Protein AF-A0A1B6DXC8-F1 (afdb_monomer)

Secondary structure (DSSP, 8-state):
---SS--SS-TTGGG-TT--EEE--SS-----GGGGGGTTT--EEE--SS-----GGGTT-TT--EEE--SS----GGGGGGTTT-TT--EEEE--TTTT-HHHHHHHHTTS-TTS--EEEE-SS-EEEE----

Mean predicted aligned error: 7.04 Å

pLDDT: mean 79.79, std 15.67, range [39.56, 96.0]

InterPro domains:
  IPR001611 Leucine-rich repeat [PS51450] (41-62)
  IPR032675 Leucine-rich repeat domain superfamily [G3DSA:3.80.10.10] (2-123)

Organism: NCBI:txid38151

Solvent-accessible surface area (backbone atoms only — not comparable to full-atom values): 7154 Å² total; per-residue (Å²): 120,58,56,74,49,81,43,58,65,63,76,88,48,74,81,51,78,77,48,32,71,47,42,38,29,39,29,48,26,46,64,46,72,59,49,69,76,41,53,68,41,30,30,37,41,34,42,21,38,28,52,29,53,62,38,66,61,54,43,64,42,48,37,26,30,35,42,34,34,44,49,34,54,37,67,59,50,70,41,53,68,40,45,58,78,32,83,45,55,29,34,40,29,46,22,48,94,44,68,82,41,69,62,52,54,53,54,45,48,71,63,59,72,74,91,39,57,65,48,66,54,75,67,72,77,34,49,36,38,34,46,57,83,127

Radius of gyration: 14.23 Å; Cα contacts (8 Å, |Δi|>4): 294; chains: 1; bounding box: 35×22×43 Å

Nearest PDB structures (foldseek):
  8glv-assembly1_Gg  TM=8.501E-01  e=5.855E-04  Chlamydomonas reinhardtii
  8bx8-assembly1_Q  TM=8.824E-01  e=8.589E-04  Tetrahymena thermophila
  7k58-assembly1_Q  TM=8.497E-01  e=1.040E-03  Tetrahymena thermophila
  7k5b-assembly1_Q  TM=8.824E-01  e=8.589E-04  Tetrahymena thermophila
  8j07-assembly1_q3  TM=9.103E-01  e=3.978E-03  Homo sapiens

Sequence (134 aa):
MVNENYLTQLKNLRTLRHLAYISAIANKLTGVEDLKGHIGHLIHLNLSKNNITSLETFSNLISLESLVLHPNSINNPDEVQHIKNLPKLHSLVLSGKLITTNEYFNSVRKWFRAPVALHLEKAGPLIRIYQRQC

Foldseek 3Di:
DAEQEADQADPPCLVVQQAQEDAHAQYAHQAHQVCLSNQPRHAEDAHANYAHQACQRVLRNLNHQAYHHHPYNPADLCSCVSNLPNPRHFKYKYAHPPLPDVVSVVSNVVSHDDPFPQPFDCPDRIGIGGGDDD

Structure (mmCIF, N/CA/C/O backbone):
data_AF-A0A1B6DXC8-F1
#
_entry.id   AF-A0A1B6DXC8-F1
#
loop_
_atom_site.group_PDB
_atom_site.id
_atom_site.type_symbol
_atom_site.label_atom_id
_atom_site.label_alt_id
_atom_site.label_comp_id
_atom_site.label_asym_id
_atom_site.label_entity_id
_atom_site.label_seq_id
_atom_site.pdbx_PDB_ins_code
_atom_site.Cartn_x
_atom_site.Cartn_y
_atom_site.Cartn_z
_atom_site.occupancy
_atom_site.B_iso_or_equiv
_atom_site.auth_seq_id
_atom_site.auth_comp_id
_atom_site.auth_asym_id
_atom_site.auth_atom_id
_atom_site.pdbx_PDB_model_num
ATOM 1 N N . MET A 1 1 ? 1.128 -12.019 -12.358 1.00 82.50 1 MET A N 1
ATOM 2 C CA . MET A 1 1 ? 2.005 -11.861 -11.174 1.00 82.50 1 MET A CA 1
ATOM 3 C C . MET A 1 1 ? 3.404 -11.550 -11.685 1.00 82.50 1 MET A C 1
ATOM 5 O O . MET A 1 1 ? 3.768 -12.123 -12.702 1.00 82.50 1 MET A O 1
ATOM 9 N N . VAL A 1 2 ? 4.136 -10.632 -11.052 1.00 87.00 2 VAL A N 1
ATOM 10 C CA . VAL A 1 2 ? 5.468 -10.156 -11.489 1.00 87.00 2 VAL A CA 1
ATOM 11 C C . VAL A 1 2 ? 6.412 -10.037 -10.287 1.00 87.00 2 VAL A C 1
ATOM 13 O O . VAL A 1 2 ? 6.835 -8.950 -9.904 1.00 87.00 2 VAL A O 1
ATOM 16 N N . ASN A 1 3 ? 6.678 -11.162 -9.628 1.00 91.62 3 ASN A N 1
ATOM 17 C CA . ASN A 1 3 ? 7.419 -11.200 -8.365 1.00 91.62 3 ASN A CA 1
ATOM 18 C C . ASN A 1 3 ? 8.927 -11.371 -8.591 1.00 91.62 3 ASN A C 1
ATOM 20 O O . ASN A 1 3 ? 9.316 -11.910 -9.620 1.00 91.62 3 ASN A O 1
ATOM 24 N N . GLU A 1 4 ? 9.749 -10.950 -7.629 1.00 91.38 4 GLU A N 1
ATOM 25 C CA . GLU A 1 4 ? 11.204 -11.190 -7.592 1.00 91.38 4 GLU A CA 1
ATOM 26 C C . GLU A 1 4 ? 11.934 -10.641 -8.821 1.00 91.38 4 GLU A C 1
ATOM 28 O O . GLU A 1 4 ? 12.676 -11.326 -9.519 1.00 91.38 4 GLU A O 1
ATOM 33 N N . ASN A 1 5 ? 11.688 -9.366 -9.096 1.00 91.88 5 ASN A N 1
ATOM 34 C CA . ASN A 1 5 ? 12.290 -8.642 -10.203 1.00 91.88 5 ASN A CA 1
ATOM 35 C C . ASN A 1 5 ? 12.888 -7.317 -9.701 1.00 91.88 5 ASN A C 1
ATOM 37 O O . ASN A 1 5 ? 12.918 -7.013 -8.510 1.00 91.88 5 ASN A O 1
ATOM 41 N N . TYR A 1 6 ? 13.390 -6.498 -10.622 1.00 93.69 6 TYR A N 1
ATOM 42 C CA . TYR A 1 6 ? 13.904 -5.160 -10.320 1.00 93.69 6 TYR A CA 1
ATOM 43 C C . TYR A 1 6 ? 12.972 -4.059 -10.827 1.00 93.69 6 TYR A C 1
ATOM 45 O O . TYR A 1 6 ? 13.436 -2.978 -11.194 1.00 93.69 6 TYR A O 1
ATOM 53 N N . LEU A 1 7 ? 11.662 -4.331 -10.875 1.00 93.06 7 LEU A N 1
ATOM 54 C CA . LEU A 1 7 ? 10.691 -3.371 -11.385 1.00 93.06 7 LEU A CA 1
ATOM 55 C C . LEU A 1 7 ? 10.638 -2.148 -10.474 1.00 93.06 7 LEU A C 1
ATOM 57 O O . LEU A 1 7 ? 10.413 -2.264 -9.272 1.00 93.06 7 LEU A O 1
ATOM 61 N N . THR A 1 8 ? 10.812 -0.973 -11.066 1.00 93.44 8 THR A N 1
ATOM 62 C CA . THR A 1 8 ? 10.596 0.322 -10.409 1.00 93.44 8 THR A CA 1
ATOM 63 C C . THR A 1 8 ? 9.219 0.902 -10.721 1.00 93.44 8 THR A C 1
ATOM 65 O O . THR A 1 8 ? 8.767 1.803 -10.025 1.00 93.44 8 THR A O 1
ATOM 68 N N . GLN A 1 9 ? 8.537 0.362 -11.739 1.00 91.75 9 GLN A N 1
ATOM 69 C CA . GLN A 1 9 ? 7.231 0.803 -12.231 1.00 91.75 9 GLN A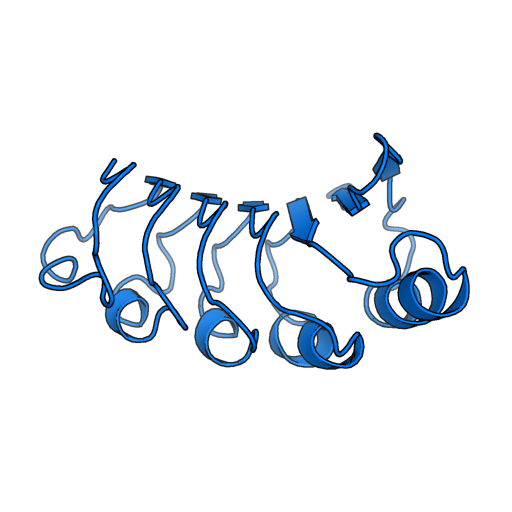 CA 1
ATOM 70 C C . GLN A 1 9 ? 6.424 -0.382 -12.780 1.00 91.75 9 GLN A C 1
ATOM 72 O O . GLN A 1 9 ? 6.996 -1.359 -13.272 1.00 91.75 9 GLN A O 1
ATOM 77 N N . LEU A 1 10 ? 5.094 -0.277 -12.747 1.00 89.69 10 LEU A N 1
ATOM 78 C CA . LEU A 1 10 ? 4.156 -1.276 -13.267 1.00 89.69 10 LEU A CA 1
ATOM 79 C C . LEU A 1 10 ? 3.623 -0.836 -14.640 1.00 89.69 10 LEU A C 1
ATOM 81 O O . LEU A 1 10 ? 2.434 -0.573 -14.830 1.00 89.69 10 LEU A O 1
ATOM 85 N N . LYS A 1 11 ? 4.531 -0.724 -15.614 1.00 86.50 11 LYS A N 1
ATOM 86 C CA . LYS A 1 11 ? 4.218 -0.224 -16.961 1.00 86.50 11 LYS A CA 1
ATOM 87 C C . LYS A 1 11 ? 3.289 -1.164 -17.733 1.00 86.50 11 LYS A C 1
ATOM 89 O O . LYS A 1 11 ? 3.212 -2.359 -17.468 1.00 86.50 11 LYS A O 1
ATOM 94 N N . ASN A 1 12 ? 2.632 -0.611 -18.754 1.00 83.00 12 ASN A N 1
ATOM 95 C CA . ASN A 1 12 ? 1.825 -1.341 -19.742 1.00 83.00 12 ASN A CA 1
ATOM 96 C C . ASN A 1 12 ? 0.612 -2.100 -19.186 1.00 83.00 12 ASN A C 1
ATOM 98 O O . ASN A 1 12 ? 0.023 -2.908 -19.895 1.00 83.00 12 ASN A O 1
ATOM 102 N N . LEU A 1 13 ? 0.173 -1.803 -17.960 1.00 84.06 13 LEU A N 1
ATOM 103 C CA . LEU A 1 13 ? -1.020 -2.442 -17.409 1.00 84.06 13 LEU A CA 1
ATOM 104 C C . LEU A 1 13 ? -2.322 -1.882 -17.991 1.00 84.06 13 LEU A C 1
ATOM 106 O O . LEU A 1 13 ? -3.326 -2.569 -17.938 1.00 84.06 13 LEU A O 1
ATOM 110 N N . ARG A 1 14 ? -2.322 -0.680 -18.591 1.00 77.44 14 ARG A N 1
ATOM 111 C CA . ARG A 1 14 ? -3.537 0.032 -19.062 1.00 77.44 14 ARG A CA 1
ATOM 112 C C . ARG A 1 14 ? -4.449 -0.774 -19.998 1.00 77.44 14 ARG A C 1
ATOM 114 O O . ARG A 1 14 ? -5.626 -0.447 -20.124 1.00 77.44 14 ARG A O 1
ATOM 121 N N . THR A 1 15 ? -3.921 -1.778 -20.692 1.00 82.31 15 THR A N 1
ATOM 122 C CA . THR A 1 15 ? -4.697 -2.649 -21.589 1.00 82.31 15 THR A CA 1
ATOM 123 C C . THR A 1 15 ? -5.486 -3.724 -20.836 1.00 82.31 15 THR A C 1
ATOM 125 O O . THR A 1 15 ? -6.460 -4.254 -21.368 1.00 82.31 15 THR A O 1
ATOM 128 N N . LEU A 1 16 ? -5.125 -4.013 -19.584 1.00 86.12 16 LEU A N 1
ATOM 129 C CA . LEU A 1 16 ? -5.726 -5.039 -18.737 1.00 86.12 16 LEU A CA 1
ATOM 130 C C . LEU A 1 16 ? -6.958 -4.486 -18.003 1.00 86.12 16 LEU A C 1
ATOM 132 O O . LEU A 1 16 ? -6.987 -4.359 -16.782 1.00 86.12 16 LEU A O 1
ATOM 136 N N . ARG A 1 17 ? -8.016 -4.177 -18.758 1.00 81.00 17 ARG A N 1
ATOM 137 C CA . ARG A 1 17 ? -9.237 -3.511 -18.253 1.00 81.00 17 ARG A CA 1
ATOM 138 C C . ARG A 1 17 ? -9.962 -4.248 -17.118 1.00 81.00 17 ARG A C 1
ATOM 140 O O . ARG A 1 17 ? -10.715 -3.627 -16.383 1.00 81.00 17 ARG A O 1
ATOM 147 N N . HIS A 1 18 ? -9.723 -5.547 -16.962 1.00 84.94 18 HIS A N 1
ATOM 148 C CA . HIS A 1 18 ? -10.344 -6.392 -15.936 1.00 84.94 18 HIS A CA 1
ATOM 149 C C . HIS A 1 18 ? -9.360 -6.825 -14.842 1.00 84.94 18 HIS A C 1
ATOM 151 O O . HIS A 1 18 ? -9.569 -7.836 -14.172 1.00 84.94 18 HIS A O 1
ATOM 157 N N . LEU A 1 19 ? -8.252 -6.099 -14.680 1.00 88.75 19 LEU A N 1
ATOM 158 C CA . LEU A 1 19 ? -7.227 -6.439 -13.705 1.00 88.75 19 LEU A CA 1
ATOM 159 C C . LEU A 1 19 ? -7.741 -6.222 -12.275 1.00 88.75 19 LEU A C 1
ATOM 161 O O . LEU A 1 19 ? -7.718 -5.112 -11.751 1.00 88.75 19 LEU A O 1
ATOM 165 N N . ALA A 1 20 ? -8.187 -7.313 -11.653 1.00 93.12 20 ALA A N 1
ATOM 166 C CA . ALA A 1 20 ? -8.686 -7.324 -10.280 1.00 93.12 20 ALA A CA 1
ATOM 167 C C . ALA A 1 20 ? -7.617 -7.694 -9.240 1.00 93.12 20 ALA A C 1
ATOM 169 O O . ALA A 1 20 ? -7.741 -7.327 -8.072 1.00 93.12 20 ALA A O 1
ATOM 170 N N . TYR A 1 21 ? -6.550 -8.378 -9.660 1.00 93.94 21 TYR A N 1
ATOM 171 C CA . TYR A 1 21 ? -5.518 -8.913 -8.774 1.00 93.94 21 TYR A CA 1
ATOM 172 C C . TYR A 1 21 ? -4.127 -8.569 -9.298 1.00 93.94 21 TYR A C 1
ATOM 174 O O . TYR A 1 21 ? -3.773 -8.928 -10.423 1.00 93.94 21 TYR A O 1
ATOM 182 N N . ILE A 1 22 ? -3.309 -7.931 -8.462 1.00 94.31 22 ILE A N 1
ATOM 183 C CA . ILE A 1 22 ? -1.894 -7.686 -8.752 1.00 94.31 22 ILE A CA 1
ATOM 184 C C . ILE A 1 22 ? -1.040 -8.221 -7.609 1.00 94.31 22 ILE A C 1
ATOM 186 O O . ILE A 1 22 ? -1.241 -7.896 -6.442 1.00 94.31 22 ILE A O 1
ATOM 190 N N . SER A 1 23 ? -0.036 -9.010 -7.978 1.00 94.56 23 SER A N 1
ATOM 191 C CA . SER A 1 23 ? 1.057 -9.421 -7.102 1.00 94.56 23 SER A CA 1
ATOM 192 C C . SER A 1 23 ? 2.364 -9.026 -7.782 1.00 94.56 23 SER A C 1
ATOM 194 O O . SER A 1 23 ? 2.627 -9.480 -8.903 1.00 94.56 23 SER A O 1
ATOM 196 N N . ALA A 1 24 ? 3.110 -8.131 -7.134 1.00 94.44 24 ALA A N 1
ATOM 197 C CA . ALA A 1 24 ? 4.414 -7.621 -7.559 1.00 94.44 24 ALA A CA 1
ATOM 198 C C . ALA A 1 24 ? 5.378 -7.599 -6.361 1.00 94.44 24 ALA A C 1
ATOM 200 O O . ALA A 1 24 ? 5.951 -6.575 -5.984 1.00 94.44 24 ALA A O 1
ATOM 201 N N . ILE A 1 25 ? 5.504 -8.758 -5.724 1.00 93.88 25 ILE A N 1
ATOM 202 C CA . ILE A 1 25 ? 6.294 -8.980 -4.514 1.00 93.88 25 ILE A CA 1
ATOM 203 C C . ILE A 1 25 ? 7.786 -8.905 -4.847 1.00 93.88 25 ILE A C 1
ATOM 205 O O . ILE A 1 25 ? 8.182 -9.374 -5.906 1.00 93.88 25 ILE A O 1
ATOM 209 N N . ALA A 1 26 ? 8.625 -8.400 -3.941 1.00 94.88 26 ALA A N 1
ATOM 210 C CA . ALA A 1 26 ? 10.086 -8.398 -4.098 1.00 94.88 26 ALA A CA 1
ATOM 211 C C . ALA A 1 26 ? 10.530 -7.659 -5.372 1.00 94.88 26 ALA A C 1
ATOM 213 O O . ALA A 1 26 ? 11.144 -8.239 -6.264 1.00 94.88 26 ALA A O 1
ATOM 214 N N . ASN A 1 27 ? 10.175 -6.377 -5.449 1.00 95.75 27 ASN A N 1
ATOM 215 C CA . ASN A 1 27 ? 10.567 -5.454 -6.513 1.00 95.75 27 ASN A CA 1
ATOM 216 C C . ASN A 1 27 ? 11.177 -4.175 -5.907 1.00 95.75 27 ASN A C 1
ATOM 218 O O . ASN A 1 27 ? 11.533 -4.138 -4.730 1.00 95.75 27 ASN A O 1
ATOM 222 N N . LYS A 1 28 ? 11.340 -3.125 -6.717 1.00 96.00 28 LYS A N 1
ATOM 223 C CA . LYS A 1 28 ? 11.876 -1.813 -6.322 1.00 96.00 28 LYS A CA 1
ATOM 224 C C . LYS A 1 28 ? 10.833 -0.701 -6.499 1.00 96.00 28 LYS A C 1
ATOM 226 O O . LYS A 1 28 ? 11.191 0.441 -6.780 1.00 96.00 28 LYS A O 1
ATOM 231 N N . LEU 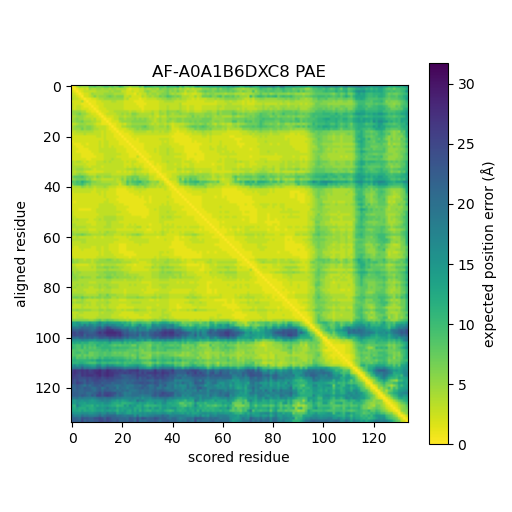A 1 29 ? 9.546 -1.034 -6.384 1.00 95.50 29 LEU A N 1
ATOM 232 C CA . LEU A 1 29 ? 8.454 -0.075 -6.555 1.00 95.50 29 LEU A CA 1
ATOM 233 C C . LEU A 1 29 ? 8.464 0.938 -5.409 1.00 95.50 29 LEU A C 1
ATOM 235 O O . LEU A 1 29 ? 8.611 0.558 -4.248 1.00 95.50 29 LEU A O 1
ATOM 239 N N . THR A 1 30 ? 8.263 2.212 -5.728 1.00 94.06 30 THR A N 1
ATOM 240 C CA . THR A 1 30 ? 8.122 3.298 -4.741 1.00 94.06 30 THR A CA 1
ATOM 241 C C . THR A 1 30 ? 6.685 3.805 -4.623 1.00 94.06 30 THR A C 1
ATOM 243 O O . THR A 1 30 ? 6.357 4.495 -3.662 1.00 94.06 30 THR A O 1
ATOM 246 N N . GLY A 1 31 ? 5.822 3.432 -5.569 1.00 91.94 31 GLY A N 1
ATOM 247 C CA . GLY A 1 31 ? 4.435 3.872 -5.682 1.00 91.94 31 GLY A CA 1
ATOM 248 C C . GLY A 1 31 ? 3.668 3.058 -6.725 1.00 91.94 31 GLY A C 1
ATOM 249 O O . GLY A 1 31 ? 4.171 2.060 -7.251 1.00 91.94 31 GLY A O 1
ATOM 250 N N . VAL A 1 32 ? 2.423 3.464 -6.985 1.00 92.31 32 VAL A N 1
ATOM 251 C CA . VAL A 1 32 ? 1.506 2.806 -7.934 1.00 92.31 32 VAL A CA 1
ATOM 252 C C . VAL A 1 32 ? 0.872 3.776 -8.930 1.00 92.31 32 VAL A C 1
ATOM 254 O O . VAL A 1 32 ? -0.281 3.625 -9.331 1.00 92.31 32 VAL A O 1
ATOM 257 N N . GLU A 1 33 ? 1.617 4.785 -9.367 1.00 90.12 33 GLU A N 1
ATOM 258 C CA . GLU A 1 33 ? 1.156 5.809 -10.309 1.00 90.12 33 GLU A CA 1
ATOM 259 C C . GLU A 1 33 ? 0.621 5.206 -11.617 1.00 90.12 33 GLU A C 1
ATOM 261 O O . GLU A 1 33 ? -0.351 5.710 -12.187 1.00 90.12 33 GLU A O 1
ATOM 266 N N . ASP A 1 34 ? 1.201 4.088 -12.058 1.00 88.38 34 ASP A N 1
ATOM 267 C CA . ASP A 1 34 ? 0.776 3.359 -13.255 1.00 88.38 34 ASP A CA 1
ATOM 268 C C . ASP A 1 34 ? -0.606 2.691 -13.107 1.00 88.38 34 ASP A C 1
ATOM 270 O O . ASP A 1 34 ? -1.263 2.380 -14.106 1.00 88.38 34 ASP A O 1
ATOM 274 N N . LEU A 1 35 ? -1.094 2.499 -11.873 1.00 88.50 35 LEU A N 1
ATOM 275 C CA . LEU A 1 35 ? -2.390 1.873 -11.587 1.00 88.50 35 LEU A CA 1
ATOM 276 C C . LEU A 1 35 ? -3.570 2.849 -11.645 1.00 88.50 35 LEU A C 1
ATOM 278 O O . LEU A 1 35 ? -4.716 2.405 -11.578 1.00 88.50 35 LEU A O 1
ATOM 282 N N . LYS A 1 36 ? -3.335 4.149 -11.878 1.00 82.50 36 LYS A N 1
ATOM 283 C CA . LYS A 1 36 ? -4.401 5.161 -12.044 1.00 82.50 36 LYS A CA 1
ATOM 284 C C . LYS A 1 36 ? -5.419 4.817 -13.142 1.00 82.50 36 LYS A C 1
ATOM 286 O O . LYS A 1 36 ? -6.537 5.304 -13.104 1.00 82.50 36 LYS A O 1
ATOM 291 N N . GLY A 1 37 ? -5.061 3.987 -14.123 1.00 80.00 37 GLY A N 1
ATOM 292 C CA . GLY A 1 37 ? -5.987 3.530 -15.169 1.00 80.00 37 GLY A CA 1
ATOM 293 C C . GLY A 1 37 ? -6.944 2.402 -14.755 1.00 80.00 37 GLY A C 1
ATOM 294 O O . GLY A 1 37 ? -7.826 2.065 -15.534 1.00 80.00 37 GLY A O 1
ATOM 295 N N . HIS A 1 38 ? -6.777 1.819 -13.563 1.00 82.56 38 HIS A N 1
ATOM 296 C CA . HIS A 1 38 ? -7.535 0.650 -13.080 1.00 82.56 38 HIS A CA 1
ATOM 297 C C . HIS A 1 38 ? -8.455 0.988 -11.901 1.00 82.56 38 HIS A C 1
ATOM 299 O O . HIS A 1 38 ? -8.876 0.108 -11.141 1.00 82.56 38 HIS A O 1
ATOM 305 N N . ILE A 1 39 ? -8.754 2.279 -11.742 1.00 79.00 39 ILE A N 1
ATOM 306 C CA . ILE A 1 39 ? -9.736 2.788 -10.787 1.00 79.00 39 ILE A CA 1
ATOM 307 C C . ILE A 1 39 ? -11.056 2.047 -11.037 1.00 79.00 39 ILE A C 1
ATOM 309 O O . ILE A 1 39 ? -11.570 2.053 -12.150 1.00 79.00 39 ILE A O 1
ATOM 313 N N . GLY A 1 40 ? -11.585 1.380 -10.010 1.00 83.56 40 GLY A N 1
ATOM 314 C CA . GLY A 1 40 ? -12.868 0.671 -10.093 1.00 83.56 40 GLY A CA 1
ATOM 315 C C . GLY A 1 40 ? -12.798 -0.836 -10.378 1.00 83.56 40 GLY A C 1
ATOM 316 O O . GLY A 1 40 ? -13.820 -1.504 -10.254 1.00 83.56 40 GLY A O 1
ATOM 317 N N . HIS A 1 41 ? -11.628 -1.389 -10.716 1.00 90.19 41 HIS A N 1
ATOM 318 C CA . HIS A 1 41 ? -11.493 -2.828 -11.005 1.00 90.19 41 HIS A CA 1
ATOM 319 C C . HIS A 1 41 ? -10.527 -3.560 -10.085 1.00 90.19 41 HIS A C 1
ATOM 321 O O . HIS A 1 41 ? -10.730 -4.742 -9.831 1.00 90.19 41 HIS A O 1
ATOM 327 N N . LEU A 1 42 ? -9.494 -2.883 -9.583 1.00 93.38 42 LEU A N 1
ATOM 328 C CA . LEU A 1 42 ? -8.487 -3.524 -8.749 1.00 93.38 42 LEU A CA 1
ATOM 329 C C . LEU A 1 42 ? -9.036 -3.804 -7.344 1.00 93.38 42 LEU A C 1
ATOM 331 O O . LEU A 1 42 ? -9.362 -2.867 -6.620 1.00 93.38 42 LEU A O 1
ATOM 335 N N . ILE A 1 43 ? -9.105 -5.084 -6.973 1.00 94.31 43 ILE A N 1
ATOM 336 C CA . ILE A 1 43 ? -9.671 -5.577 -5.708 1.00 94.31 43 ILE A CA 1
ATOM 337 C C . ILE A 1 43 ? -8.550 -5.952 -4.732 1.00 94.31 43 ILE A C 1
ATOM 339 O O . ILE A 1 43 ? -8.585 -5.573 -3.562 1.00 94.31 43 ILE A O 1
ATOM 343 N N . HIS A 1 44 ? -7.516 -6.650 -5.210 1.00 93.81 44 HIS A N 1
ATOM 344 C CA . HIS A 1 44 ? -6.406 -7.112 -4.377 1.00 93.81 44 HIS A CA 1
ATOM 345 C C . HIS A 1 44 ? -5.058 -6.658 -4.929 1.00 93.81 44 HIS A C 1
ATOM 347 O O . HIS A 1 44 ? -4.730 -6.886 -6.098 1.00 93.81 44 HIS A O 1
ATOM 353 N N . LEU A 1 45 ? -4.246 -6.067 -4.055 1.00 94.75 45 LEU A N 1
ATOM 354 C CA . LEU A 1 45 ? -2.930 -5.547 -4.395 1.00 94.75 45 LEU A CA 1
ATOM 355 C C . LEU A 1 45 ? -1.892 -5.996 -3.369 1.00 94.75 45 LEU A C 1
ATOM 357 O O . LEU A 1 45 ? -1.935 -5.610 -2.203 1.00 94.75 45 LEU A O 1
ATOM 361 N N . ASN A 1 46 ? -0.931 -6.796 -3.823 1.00 93.88 46 ASN A N 1
ATOM 362 C CA . ASN A 1 46 ? 0.195 -7.238 -3.016 1.00 93.88 46 ASN A CA 1
ATOM 363 C C . ASN A 1 46 ? 1.511 -6.689 -3.578 1.00 93.88 46 ASN A C 1
ATOM 365 O O . ASN A 1 46 ? 1.983 -7.129 -4.629 1.00 93.88 46 ASN A O 1
ATOM 369 N N . LEU A 1 47 ? 2.098 -5.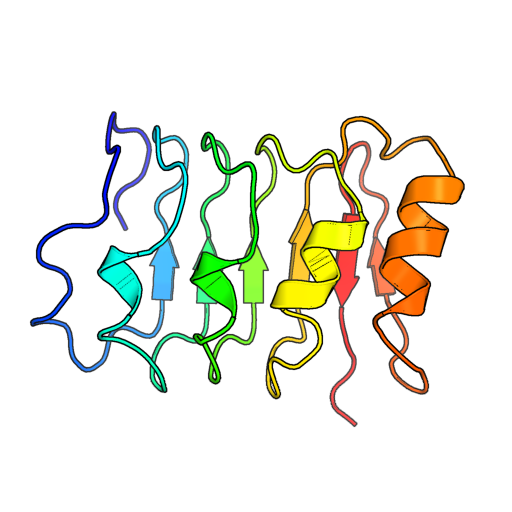748 -2.838 1.00 94.31 47 LEU A N 1
ATOM 370 C CA . LEU A 1 47 ? 3.388 -5.112 -3.111 1.00 94.31 47 LEU A CA 1
ATOM 371 C C . LEU A 1 47 ? 4.366 -5.342 -1.952 1.00 94.31 47 LEU A C 1
ATOM 373 O O . LEU A 1 47 ? 5.208 -4.494 -1.655 1.00 94.31 47 LEU A O 1
ATOM 377 N N . SER A 1 48 ? 4.266 -6.485 -1.276 1.00 91.31 48 SER A N 1
ATOM 378 C CA . SER A 1 48 ? 5.241 -6.923 -0.279 1.00 91.31 48 SER A 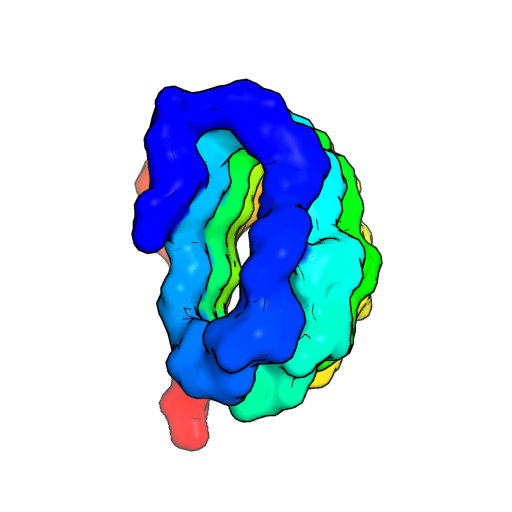CA 1
ATOM 379 C C . SER A 1 48 ? 6.682 -6.845 -0.795 1.00 91.31 48 SER A C 1
ATOM 381 O O . SER A 1 48 ? 6.940 -7.158 -1.952 1.00 91.31 48 SER A O 1
ATOM 383 N N . LYS A 1 49 ? 7.642 -6.511 0.076 1.00 91.75 49 LYS A N 1
ATOM 384 C CA . LYS A 1 49 ? 9.077 -6.431 -0.256 1.00 91.75 49 LYS A CA 1
ATOM 385 C C . LYS A 1 49 ? 9.350 -5.433 -1.397 1.00 91.75 49 LYS A C 1
ATOM 387 O O . LYS A 1 49 ? 9.917 -5.801 -2.417 1.00 91.75 49 LYS A O 1
ATOM 392 N N . ASN A 1 50 ? 8.911 -4.189 -1.231 1.00 94.38 50 ASN A N 1
ATOM 393 C CA . ASN A 1 50 ? 9.194 -3.079 -2.151 1.00 94.38 50 ASN A CA 1
ATOM 394 C C . ASN A 1 50 ? 9.800 -1.880 -1.389 1.00 94.38 50 ASN A C 1
ATOM 396 O O . ASN A 1 50 ? 10.156 -1.988 -0.211 1.00 94.38 50 ASN A O 1
ATOM 400 N N . ASN A 1 51 ? 9.914 -0.729 -2.056 1.00 94.06 51 ASN A N 1
ATOM 401 C CA . ASN A 1 51 ? 10.505 0.507 -1.541 1.00 94.06 51 ASN A CA 1
ATOM 402 C C . ASN A 1 51 ? 9.453 1.617 -1.342 1.00 94.06 51 ASN A C 1
ATOM 404 O O . ASN A 1 51 ? 9.776 2.801 -1.415 1.00 94.06 51 ASN A O 1
ATOM 408 N N . ILE A 1 52 ? 8.192 1.254 -1.101 1.00 92.69 52 ILE A N 1
ATOM 409 C CA . ILE A 1 52 ? 7.090 2.207 -0.938 1.00 92.69 52 ILE A CA 1
ATOM 410 C C . ILE A 1 52 ? 7.267 2.962 0.379 1.00 92.69 52 ILE A C 1
ATOM 412 O O . ILE A 1 52 ? 7.441 2.357 1.441 1.00 92.69 52 ILE A O 1
ATOM 416 N N . THR A 1 53 ? 7.219 4.288 0.305 1.00 90.62 53 THR A N 1
ATOM 417 C CA . THR A 1 53 ? 7.353 5.193 1.457 1.00 90.62 53 THR A CA 1
ATOM 418 C C . THR A 1 53 ? 6.086 5.993 1.731 1.00 90.62 53 THR A C 1
ATOM 420 O O . THR A 1 53 ? 5.896 6.415 2.868 1.00 90.62 53 THR A O 1
ATOM 423 N N . SER A 1 54 ? 5.214 6.153 0.729 1.00 91.75 54 SER A N 1
ATOM 424 C CA . SER A 1 54 ? 3.969 6.916 0.825 1.00 91.75 54 SER A CA 1
ATOM 425 C C . SER A 1 54 ? 2.762 6.144 0.293 1.00 91.75 54 SER A C 1
ATOM 427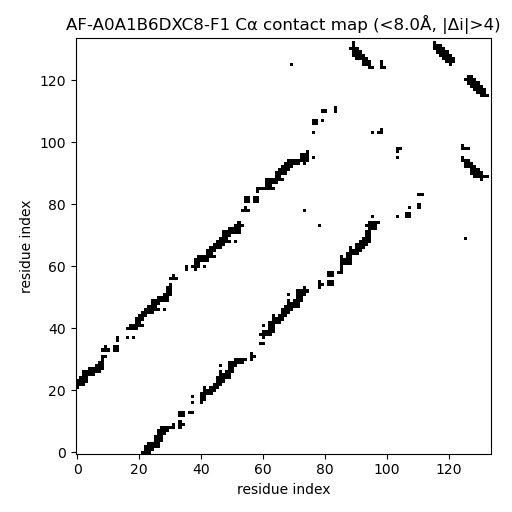 O O . SER A 1 54 ? 2.878 5.316 -0.614 1.00 91.75 54 SER A O 1
ATOM 429 N N . LEU A 1 55 ? 1.592 6.439 0.865 1.00 91.81 55 LEU A N 1
ATOM 430 C CA . LEU A 1 55 ? 0.301 5.880 0.459 1.00 91.81 55 LEU A CA 1
ATOM 431 C C . LEU A 1 55 ? -0.522 6.814 -0.443 1.00 91.81 55 LEU A C 1
ATOM 433 O O . LEU A 1 55 ? -1.622 6.447 -0.858 1.00 91.81 55 LEU A O 1
ATOM 437 N N . GLU A 1 56 ? -0.004 7.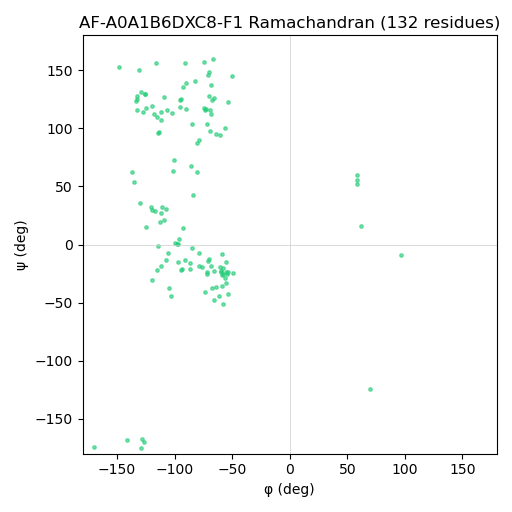993 -0.790 1.00 93.00 56 GLU A N 1
ATOM 438 C CA . GLU A 1 56 ? -0.718 8.999 -1.587 1.00 93.00 56 GLU A CA 1
ATOM 439 C C . GLU A 1 56 ? -1.256 8.436 -2.913 1.00 93.00 56 GLU A C 1
ATOM 441 O O . GLU A 1 56 ? -2.411 8.657 -3.288 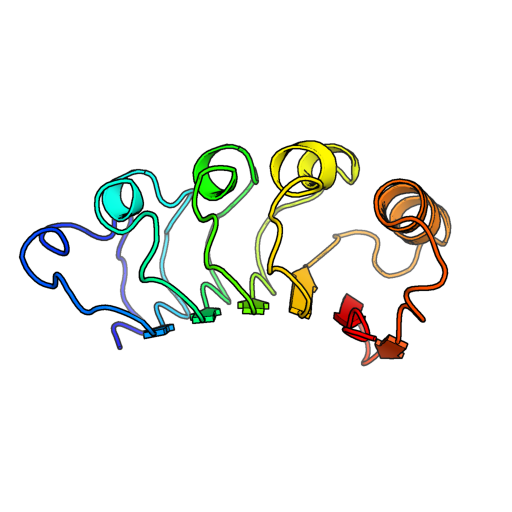1.00 93.00 56 GLU A O 1
ATOM 446 N N . THR A 1 57 ? -0.447 7.626 -3.597 1.00 92.00 57 THR A N 1
ATOM 447 C CA . THR A 1 57 ? -0.770 7.074 -4.923 1.00 92.00 57 THR A CA 1
ATOM 448 C C . THR A 1 57 ? -1.880 6.018 -4.907 1.00 92.00 57 THR A C 1
ATOM 450 O O . THR A 1 57 ? -2.440 5.707 -5.959 1.00 92.00 57 THR A O 1
ATOM 453 N N . PHE A 1 58 ? -2.256 5.512 -3.729 1.00 92.69 58 PHE A N 1
ATOM 454 C CA . PHE A 1 58 ? -3.292 4.491 -3.540 1.00 92.69 58 PHE A CA 1
ATOM 455 C C . PHE A 1 58 ? -4.688 5.091 -3.318 1.00 92.69 58 PHE A C 1
ATOM 457 O O . PHE A 1 58 ? -5.682 4.376 -3.425 1.00 92.69 58 PHE A O 1
ATOM 464 N N . SER A 1 59 ? -4.774 6.397 -3.046 1.00 90.00 59 SER A N 1
ATOM 465 C CA . SER A 1 59 ? -6.005 7.123 -2.682 1.00 90.00 59 SER A CA 1
ATOM 466 C C . SER A 1 59 ? -7.165 6.979 -3.676 1.00 90.00 59 SER A C 1
ATOM 468 O O . SER A 1 59 ? -8.326 7.079 -3.287 1.00 90.00 59 SER A O 1
ATOM 470 N N . ASN A 1 60 ? -6.869 6.698 -4.948 1.00 89.88 60 ASN A N 1
ATOM 471 C CA . ASN A 1 60 ? -7.870 6.572 -6.011 1.00 89.88 60 ASN A CA 1
ATOM 472 C C . ASN A 1 60 ? -8.274 5.122 -6.318 1.00 89.88 60 ASN A C 1
ATOM 474 O O . ASN A 1 60 ? -9.108 4.888 -7.191 1.00 89.88 60 ASN A O 1
ATOM 478 N N . LEU A 1 61 ? -7.716 4.124 -5.628 1.00 92.06 61 LEU A N 1
ATOM 479 C CA . LEU A 1 61 ? -8.043 2.713 -5.850 1.00 92.06 61 LEU A CA 1
ATOM 480 C C . LEU A 1 61 ? -9.359 2.341 -5.143 1.00 92.06 61 LEU A C 1
ATOM 482 O O . LEU A 1 61 ? -9.391 1.508 -4.247 1.00 92.06 61 LEU A O 1
ATOM 486 N N . ILE A 1 62 ? -10.466 2.967 -5.550 1.00 90.75 62 ILE A N 1
ATOM 487 C CA . ILE A 1 62 ? -11.763 2.930 -4.846 1.00 90.75 62 ILE A CA 1
ATOM 488 C C . ILE A 1 62 ? -12.390 1.535 -4.700 1.00 90.75 62 ILE A C 1
ATOM 490 O O . ILE A 1 62 ? -13.280 1.348 -3.878 1.00 90.75 62 ILE A O 1
ATOM 494 N N . SER A 1 63 ? -11.971 0.563 -5.515 1.00 92.75 63 SER A N 1
ATOM 495 C CA . SER A 1 63 ? -12.449 -0.825 -5.429 1.00 92.75 63 SER A CA 1
ATOM 496 C C . SER A 1 63 ? -11.522 -1.745 -4.649 1.00 92.75 63 SER A C 1
ATOM 498 O O . SER A 1 63 ? -11.830 -2.924 -4.518 1.00 92.75 63 SER A O 1
ATOM 500 N N . LEU A 1 64 ? -10.414 -1.212 -4.130 1.00 92.19 64 LEU A N 1
ATOM 501 C CA . LEU A 1 64 ? -9.433 -1.997 -3.412 1.00 92.19 64 LEU A CA 1
ATOM 502 C C . LEU A 1 64 ? -10.028 -2.484 -2.098 1.00 92.19 64 LEU A C 1
ATOM 504 O O . LEU A 1 64 ? -10.485 -1.695 -1.277 1.00 92.19 64 LEU A O 1
ATOM 508 N N . GLU A 1 65 ? -9.988 -3.792 -1.918 1.00 90.69 65 GLU A N 1
ATOM 509 C CA . GLU A 1 65 ? -10.480 -4.505 -0.748 1.00 90.69 65 GLU A CA 1
ATOM 510 C C . GLU A 1 65 ? -9.332 -4.978 0.136 1.00 90.69 65 GLU A C 1
ATOM 512 O O . GLU A 1 65 ? -9.426 -4.918 1.361 1.00 90.69 65 GLU A O 1
ATOM 517 N N . SER A 1 66 ? -8.223 -5.401 -0.479 1.00 89.25 66 SER A N 1
ATOM 518 C CA . SER A 1 66 ? -7.039 -5.880 0.230 1.00 89.25 66 SER A CA 1
ATOM 519 C C . SER A 1 66 ? -5.754 -5.262 -0.306 1.00 89.25 66 SER A C 1
ATOM 521 O O . SER A 1 66 ? -5.461 -5.333 -1.503 1.00 89.25 66 SER A O 1
ATOM 523 N N . LEU A 1 67 ? -4.965 -4.697 0.606 1.00 91.50 67 LEU A N 1
ATOM 524 C CA . LEU A 1 67 ? -3.686 -4.057 0.338 1.00 91.50 67 LEU A CA 1
ATOM 525 C C . LEU A 1 67 ? -2.596 -4.643 1.239 1.00 91.50 67 LEU A C 1
ATOM 527 O O . LEU A 1 67 ? -2.606 -4.460 2.456 1.00 91.50 67 LEU A O 1
ATOM 531 N N . VAL A 1 68 ? -1.623 -5.322 0.634 1.00 90.38 68 VAL A N 1
ATOM 532 C CA . VAL A 1 68 ? -0.480 -5.909 1.340 1.00 90.38 68 VAL A CA 1
ATOM 533 C C . VAL A 1 68 ? 0.794 -5.167 0.958 1.00 90.38 68 VAL A C 1
ATOM 535 O O . VAL A 1 68 ? 1.243 -5.226 -0.183 1.00 90.38 68 VAL A O 1
ATOM 538 N N . LEU A 1 69 ? 1.388 -4.480 1.932 1.00 89.38 69 LEU A N 1
ATOM 539 C CA . LEU A 1 69 ? 2.586 -3.653 1.779 1.00 89.38 69 LEU A CA 1
ATOM 540 C C . LEU A 1 69 ? 3.696 -4.056 2.754 1.00 89.38 69 LEU A C 1
ATOM 542 O O . LEU A 1 69 ? 4.649 -3.312 2.940 1.00 89.38 69 LEU A O 1
ATOM 546 N N . HIS A 1 70 ? 3.630 -5.219 3.393 1.00 84.94 70 HIS A N 1
ATOM 547 C CA . HIS A 1 70 ? 4.728 -5.663 4.251 1.00 84.94 70 HIS A CA 1
ATOM 548 C C . HIS A 1 70 ? 5.730 -6.549 3.493 1.00 84.94 70 HIS A C 1
ATOM 550 O O . HIS A 1 70 ? 5.292 -7.513 2.871 1.00 84.94 70 HIS A O 1
ATOM 556 N N . PRO A 1 71 ? 7.055 -6.364 3.630 1.00 85.31 71 PRO A N 1
ATOM 557 C CA . PRO A 1 71 ? 7.753 -5.194 4.161 1.00 85.31 71 PRO A CA 1
ATOM 558 C C . PRO A 1 71 ? 7.911 -4.090 3.096 1.00 85.31 71 PRO A C 1
ATOM 560 O O . PRO A 1 71 ? 8.191 -4.386 1.937 1.00 85.31 71 PRO A O 1
ATOM 563 N N . ASN A 1 72 ? 7.746 -2.832 3.503 1.00 88.38 72 ASN A N 1
ATOM 564 C CA . ASN A 1 72 ? 8.051 -1.594 2.772 1.00 88.38 72 ASN A CA 1
ATOM 565 C C . ASN A 1 72 ? 8.637 -0.560 3.768 1.00 88.38 72 ASN A C 1
ATOM 567 O O . ASN A 1 72 ? 8.984 -0.905 4.897 1.00 88.38 72 ASN A O 1
ATOM 571 N N . SER A 1 73 ? 8.770 0.710 3.377 1.00 86.88 73 SER A N 1
ATOM 572 C CA . SER A 1 73 ? 9.402 1.774 4.180 1.00 86.88 73 SER A CA 1
ATOM 573 C C . SER A 1 73 ? 8.417 2.845 4.679 1.00 86.88 73 SER A C 1
ATOM 575 O O . SER A 1 73 ? 8.787 4.010 4.834 1.00 86.88 73 SER A O 1
ATOM 577 N N . ILE A 1 74 ? 7.169 2.460 4.960 1.00 85.56 74 ILE A N 1
ATOM 578 C CA . ILE A 1 74 ? 6.101 3.358 5.436 1.00 85.56 74 ILE A CA 1
ATOM 579 C C . ILE A 1 74 ? 6.256 3.590 6.946 1.00 85.56 74 ILE A C 1
ATOM 581 O O . ILE A 1 74 ? 5.697 2.876 7.778 1.00 85.56 74 ILE A O 1
ATOM 585 N N . ASN A 1 75 ? 7.059 4.588 7.310 1.00 80.50 75 ASN A N 1
ATOM 586 C CA . ASN A 1 75 ? 7.402 4.862 8.711 1.00 80.50 75 ASN A CA 1
ATOM 587 C C . ASN A 1 75 ? 6.482 5.890 9.380 1.00 80.50 75 ASN A C 1
ATOM 589 O O . ASN A 1 75 ? 6.393 5.910 10.606 1.00 80.50 75 ASN A O 1
ATOM 593 N N . ASN A 1 76 ? 5.798 6.721 8.592 1.00 84.06 76 ASN A N 1
ATOM 594 C CA . ASN A 1 76 ? 4.874 7.729 9.091 1.00 84.06 76 ASN A CA 1
ATOM 595 C C . ASN A 1 76 ? 3.449 7.136 9.196 1.00 84.06 76 ASN A C 1
ATOM 597 O O . ASN A 1 76 ? 2.887 6.753 8.168 1.00 84.06 76 ASN A O 1
ATOM 601 N N . PRO A 1 77 ? 2.846 7.033 10.397 1.00 79.00 77 PRO A N 1
ATOM 602 C CA . PRO A 1 77 ? 1.482 6.523 10.551 1.00 79.00 77 PRO A CA 1
ATOM 603 C C . PRO A 1 77 ? 0.423 7.430 9.911 1.00 79.00 77 PRO A C 1
ATOM 605 O O . PRO A 1 77 ? -0.661 6.949 9.577 1.00 79.00 77 PRO A O 1
ATOM 608 N N . ASP A 1 78 ? 0.717 8.718 9.713 1.00 85.25 78 ASP A N 1
ATOM 609 C CA . ASP A 1 78 ? -0.223 9.641 9.080 1.00 85.25 78 ASP A CA 1
ATOM 610 C C . ASP A 1 78 ? -0.397 9.364 7.581 1.00 85.25 78 ASP A C 1
ATOM 612 O O . ASP A 1 78 ? -1.403 9.779 7.021 1.00 85.25 78 ASP A O 1
ATOM 616 N N . GLU A 1 79 ? 0.465 8.565 6.938 1.00 88.62 79 GLU A N 1
ATOM 617 C CA . GLU A 1 79 ? 0.263 8.122 5.544 1.00 88.62 79 GLU A CA 1
ATOM 618 C C . GLU A 1 79 ? -1.081 7.410 5.341 1.00 88.62 79 GLU A C 1
ATOM 620 O O . GLU A 1 79 ? -1.691 7.481 4.275 1.00 88.62 79 GLU A O 1
ATOM 625 N N . VAL A 1 80 ? -1.599 6.754 6.383 1.00 85.75 80 VAL A N 1
ATOM 626 C CA . VAL A 1 80 ? -2.903 6.078 6.341 1.00 85.75 80 VAL A CA 1
ATOM 627 C C . VAL A 1 80 ? -4.044 7.055 6.030 1.00 85.75 80 VAL A C 1
ATOM 629 O O . VAL A 1 80 ? -5.068 6.651 5.474 1.00 85.75 80 VAL A O 1
ATOM 632 N N . GLN A 1 81 ? -3.864 8.357 6.283 1.00 86.69 81 GLN A N 1
ATOM 633 C CA . GLN A 1 81 ? -4.849 9.379 5.937 1.00 86.69 81 GLN A CA 1
ATOM 634 C C . GLN A 1 81 ? -5.169 9.433 4.436 1.00 86.69 81 GLN A C 1
ATOM 636 O O . GLN A 1 81 ? -6.277 9.833 4.079 1.00 86.69 81 GLN A O 1
ATOM 641 N N . HIS A 1 82 ? -4.238 9.013 3.571 1.00 91.00 82 HIS A N 1
ATOM 642 C CA . HIS A 1 82 ? -4.431 8.996 2.120 1.00 91.00 82 HIS A CA 1
ATOM 643 C C . HIS A 1 82 ? -5.397 7.901 1.663 1.00 91.00 82 HIS A C 1
ATOM 645 O O . HIS A 1 82 ? -6.036 8.041 0.624 1.00 91.00 82 HIS A O 1
ATOM 651 N N . ILE A 1 83 ? -5.527 6.825 2.442 1.00 88.56 83 ILE A N 1
ATOM 652 C CA . ILE A 1 83 ? -6.341 5.653 2.093 1.00 88.56 83 ILE A CA 1
ATOM 653 C C . ILE A 1 83 ? -7.539 5.446 3.024 1.00 88.56 83 ILE A C 1
ATOM 655 O O . ILE A 1 83 ? -8.345 4.550 2.790 1.00 88.56 83 ILE A O 1
ATOM 659 N N . LYS A 1 84 ? -7.708 6.295 4.049 1.00 83.56 84 LYS A N 1
ATOM 660 C CA . LYS A 1 84 ? -8.819 6.207 5.018 1.00 83.56 84 LYS A CA 1
ATOM 661 C C . LYS A 1 84 ? -10.212 6.282 4.377 1.00 83.56 84 LYS A C 1
ATOM 663 O O . LYS A 1 84 ? -11.173 5.800 4.960 1.00 83.56 84 LYS A O 1
ATOM 668 N N . ASN A 1 85 ? -10.314 6.911 3.205 1.00 84.50 85 ASN A N 1
ATOM 669 C CA . ASN A 1 85 ? -11.569 7.126 2.483 1.00 84.50 85 ASN A CA 1
ATOM 670 C C . ASN A 1 85 ? -11.830 6.062 1.402 1.00 84.50 85 ASN A C 1
ATOM 672 O O . ASN A 1 85 ? -12.786 6.204 0.641 1.00 84.50 85 ASN A O 1
ATOM 676 N N . LEU A 1 86 ? -10.991 5.024 1.287 1.00 87.25 86 LEU A N 1
ATOM 677 C CA . LEU A 1 86 ? -11.238 3.942 0.336 1.00 87.25 86 LEU A CA 1
ATOM 678 C C . LEU A 1 86 ? -12.464 3.133 0.796 1.00 87.25 86 LEU A C 1
ATOM 680 O O . LEU A 1 86 ? -12.406 2.501 1.850 1.00 87.25 86 LEU A O 1
ATOM 684 N N . PRO A 1 87 ? -13.570 3.125 0.028 1.00 86.25 87 PRO A N 1
ATOM 685 C CA . PRO A 1 87 ? -14.869 2.672 0.526 1.00 86.25 87 PRO A CA 1
ATOM 686 C C . PRO A 1 87 ? -14.947 1.157 0.725 1.00 86.25 87 PRO A C 1
ATOM 688 O O . PRO A 1 87 ? -15.771 0.683 1.500 1.00 86.25 87 PRO A O 1
ATOM 691 N N . LYS A 1 88 ? -14.108 0.395 0.013 1.00 87.81 88 LYS A N 1
ATOM 692 C CA . LYS A 1 88 ? -14.088 -1.069 0.072 1.00 87.81 88 LYS A CA 1
ATOM 693 C C . LYS A 1 88 ? -12.902 -1.638 0.843 1.00 87.81 88 LYS A C 1
ATOM 695 O O . LYS A 1 88 ? -12.881 -2.844 1.064 1.00 87.81 88 LYS A O 1
ATOM 700 N N . LEU A 1 89 ? -11.932 -0.815 1.250 1.00 86.38 89 LEU A N 1
ATOM 701 C CA . LEU A 1 89 ? -10.679 -1.315 1.810 1.00 86.38 89 LEU A CA 1
ATOM 702 C C . LEU A 1 89 ? -10.921 -1.890 3.197 1.00 86.38 89 LEU A C 1
ATOM 704 O O . LEU A 1 89 ? -11.001 -1.145 4.166 1.00 86.38 89 LEU A O 1
ATOM 708 N N . HIS A 1 90 ? -10.954 -3.214 3.294 1.00 81.69 90 HIS A N 1
ATOM 709 C CA . HIS A 1 90 ? -11.156 -3.908 4.556 1.00 81.69 90 HIS A CA 1
ATOM 710 C C . HIS A 1 90 ? -9.927 -4.669 5.035 1.00 81.69 90 HIS A C 1
ATOM 712 O O . HIS A 1 90 ? -9.811 -4.929 6.222 1.00 81.69 90 HIS A O 1
ATOM 718 N N . SER A 1 91 ? -8.959 -4.968 4.179 1.00 83.69 91 SER A N 1
ATOM 719 C CA . SER A 1 91 ? -7.732 -5.653 4.575 1.00 83.69 91 SER A CA 1
ATOM 720 C C . SER A 1 91 ? -6.509 -4.790 4.272 1.00 83.69 91 SER A C 1
ATOM 722 O O . SER A 1 91 ? -6.248 -4.456 3.119 1.00 83.69 91 SER A O 1
ATOM 724 N N . LEU A 1 92 ? -5.736 -4.427 5.297 1.00 85.19 92 LEU A N 1
ATOM 725 C CA . LEU A 1 92 ? -4.510 -3.640 5.142 1.00 85.19 92 LEU A CA 1
ATOM 726 C C . LEU A 1 92 ? -3.365 -4.250 5.954 1.00 85.19 92 LEU A C 1
ATOM 728 O O . LEU A 1 92 ? -3.465 -4.412 7.168 1.00 85.19 92 LEU A O 1
ATOM 732 N N . VAL A 1 93 ? -2.258 -4.571 5.288 1.00 83.00 93 VAL A N 1
ATOM 733 C CA . VAL A 1 93 ? -1.042 -5.096 5.921 1.00 83.00 93 VAL A CA 1
ATOM 734 C C . VAL A 1 93 ? 0.100 -4.120 5.688 1.00 83.00 93 VAL A C 1
ATOM 736 O O . VAL A 1 93 ? 0.560 -3.963 4.557 1.00 83.00 93 VAL A O 1
ATOM 739 N N . LEU A 1 94 ? 0.583 -3.482 6.752 1.00 80.12 94 LEU A N 1
ATOM 740 C CA . LEU A 1 94 ? 1.681 -2.514 6.694 1.00 80.12 94 LEU A CA 1
ATOM 741 C C . LEU A 1 94 ? 2.898 -3.006 7.479 1.00 80.12 94 LEU A C 1
ATOM 743 O O . LEU A 1 94 ? 2.792 -3.793 8.422 1.00 80.12 94 LEU A O 1
ATOM 747 N N . SER A 1 95 ? 4.066 -2.488 7.108 1.00 68.94 95 SER A N 1
ATOM 748 C CA . SER A 1 95 ? 5.272 -2.537 7.929 1.00 68.94 95 SER A CA 1
ATOM 749 C C . SER A 1 95 ? 5.498 -1.182 8.593 1.00 68.94 95 SER A C 1
ATOM 751 O O . SER A 1 95 ? 5.833 -0.221 7.910 1.00 68.94 95 SER A O 1
ATOM 753 N N . GLY A 1 96 ? 5.377 -1.104 9.913 1.00 60.34 96 GLY A N 1
ATOM 754 C CA . GLY A 1 96 ? 6.011 -0.038 10.679 1.00 60.34 96 GLY A CA 1
ATOM 755 C C . GLY A 1 96 ? 7.412 -0.477 11.109 1.00 60.34 96 GLY A C 1
ATOM 756 O O . GLY A 1 96 ? 7.582 -1.591 11.605 1.00 60.34 96 GLY A O 1
ATOM 757 N N . LYS A 1 97 ? 8.411 0.413 11.039 1.00 55.69 97 LYS A N 1
ATOM 758 C CA . LYS A 1 97 ? 9.656 0.251 11.827 1.00 55.69 97 LYS A CA 1
ATOM 759 C C . LYS A 1 97 ? 9.382 0.112 13.339 1.00 55.69 97 LYS A C 1
ATOM 761 O O . LYS A 1 97 ? 10.251 -0.314 14.086 1.00 55.69 97 LYS A O 1
ATOM 766 N N . LEU A 1 98 ? 8.162 0.466 13.757 1.00 46.66 98 LEU A N 1
ATOM 767 C CA . LEU A 1 98 ? 7.677 0.636 15.123 1.00 46.66 98 LEU A CA 1
ATOM 768 C C . LEU A 1 98 ? 6.514 -0.307 15.466 1.00 46.66 98 LEU A C 1
ATOM 770 O O . LEU A 1 98 ? 5.675 0.037 16.288 1.00 46.66 98 LEU A O 1
ATOM 774 N N . ILE A 1 99 ? 6.420 -1.501 14.870 1.00 47.47 99 ILE A N 1
ATOM 775 C CA . ILE A 1 99 ? 5.365 -2.488 15.222 1.00 47.47 99 ILE A CA 1
ATOM 776 C C . ILE A 1 99 ? 5.405 -2.884 16.719 1.00 47.47 99 ILE A C 1
ATOM 778 O O . ILE A 1 99 ? 4.485 -3.502 17.255 1.00 47.47 99 ILE A O 1
ATOM 782 N N . THR A 1 100 ? 6.443 -2.450 17.431 1.00 52.72 100 THR A N 1
ATOM 783 C CA . THR A 1 100 ? 6.593 -2.484 18.885 1.00 52.72 100 THR A CA 1
ATOM 784 C C . THR A 1 100 ? 6.015 -1.291 19.657 1.00 52.72 100 THR A C 1
ATOM 786 O O . THR A 1 100 ? 5.739 -1.469 20.840 1.00 52.72 100 THR A O 1
ATOM 789 N N . THR A 1 101 ? 5.788 -0.109 19.075 1.00 58.91 101 THR A N 1
ATOM 790 C CA . THR A 1 101 ? 5.288 1.052 19.832 1.00 58.91 101 THR A CA 1
ATOM 791 C C . THR A 1 101 ? 3.773 1.163 19.714 1.00 58.91 101 THR A C 1
ATOM 793 O O . THR A 1 101 ? 3.226 1.392 18.633 1.00 58.91 101 THR A O 1
ATOM 796 N N . ASN A 1 102 ? 3.085 1.072 20.856 1.00 66.12 102 ASN A N 1
ATOM 797 C CA . ASN A 1 102 ? 1.641 1.314 20.974 1.00 66.12 102 ASN A CA 1
ATOM 798 C C . ASN A 1 102 ? 1.199 2.638 20.318 1.00 66.12 102 ASN A C 1
ATOM 800 O O . ASN A 1 102 ? 0.054 2.770 19.905 1.00 66.12 102 ASN A O 1
ATOM 804 N N . GLU A 1 103 ? 2.102 3.607 20.182 1.00 73.44 103 GLU A N 1
ATOM 805 C CA . GLU A 1 103 ? 1.859 4.894 19.537 1.00 73.44 103 GLU A CA 1
ATOM 806 C C . GLU A 1 103 ? 1.564 4.799 18.032 1.00 73.44 103 GLU A C 1
ATOM 808 O O . GLU A 1 103 ? 0.566 5.364 17.580 1.00 73.44 103 GLU A O 1
ATOM 813 N N . TYR A 1 104 ? 2.363 4.054 17.253 1.00 72.38 104 TYR A N 1
ATOM 814 C CA . TYR A 1 104 ? 2.099 3.856 15.818 1.00 72.38 104 TYR A CA 1
ATOM 815 C C . TYR A 1 104 ? 0.752 3.153 15.631 1.00 72.38 104 TYR A C 1
ATOM 817 O O . TYR A 1 104 ? -0.089 3.564 14.834 1.00 72.38 104 TYR A O 1
ATOM 825 N N . PHE A 1 105 ? 0.519 2.129 16.450 1.00 70.56 105 PHE A N 1
ATOM 826 C CA . PHE A 1 105 ? -0.726 1.378 16.490 1.00 70.56 105 PHE A CA 1
ATOM 827 C C . PHE A 1 105 ? -1.946 2.268 16.784 1.00 70.56 105 PHE A C 1
ATOM 829 O O . PHE A 1 105 ? -2.917 2.260 16.025 1.00 70.56 105 PHE A O 1
ATOM 836 N N . ASN A 1 106 ? -1.890 3.079 17.843 1.00 74.19 106 ASN A N 1
ATOM 837 C CA . ASN A 1 106 ? -2.964 4.001 18.216 1.00 74.19 106 ASN A CA 1
ATOM 838 C C . ASN A 1 106 ? -3.180 5.077 17.142 1.00 74.19 106 ASN A C 1
ATOM 840 O O . ASN A 1 106 ? -4.320 5.444 16.847 1.00 74.19 106 ASN A O 1
ATOM 844 N N . SER A 1 107 ? -2.094 5.532 16.514 1.00 77.38 107 SER A N 1
ATOM 845 C CA . SER A 1 107 ? -2.133 6.526 15.443 1.00 77.38 107 SER A CA 1
ATOM 846 C C . SER A 1 107 ? -2.798 6.000 14.180 1.00 77.38 107 SER A C 1
ATOM 848 O O . SER A 1 107 ? -3.542 6.739 13.553 1.00 77.38 107 SER A O 1
ATOM 850 N N . VAL A 1 108 ? -2.596 4.733 13.813 1.00 74.25 108 VAL A N 1
ATOM 851 C CA . VAL A 1 108 ? -3.303 4.128 12.674 1.00 74.25 108 VAL A CA 1
ATOM 852 C C . VAL A 1 108 ? -4.764 3.846 13.031 1.00 74.25 108 VAL A C 1
ATOM 854 O O . VAL A 1 108 ? -5.664 4.136 12.243 1.00 74.25 108 VAL A O 1
ATOM 857 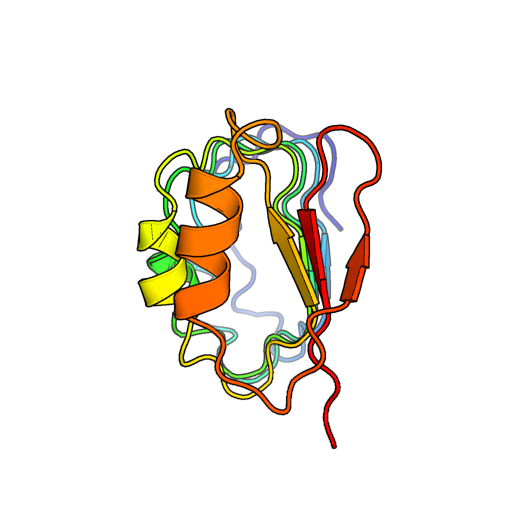N N . ARG A 1 109 ? -5.027 3.352 14.248 1.00 72.44 109 ARG A N 1
ATOM 858 C CA . ARG A 1 109 ? -6.383 3.035 14.722 1.00 72.44 109 ARG A CA 1
ATOM 859 C C . ARG A 1 109 ? -7.319 4.248 14.709 1.00 72.44 109 ARG A C 1
ATOM 861 O O . ARG A 1 109 ? -8.493 4.080 14.399 1.00 72.44 109 ARG A O 1
ATOM 868 N N . LYS A 1 110 ? -6.830 5.462 15.000 1.00 76.88 110 LYS A N 1
ATOM 869 C CA . LYS A 1 110 ? -7.661 6.687 15.013 1.00 76.88 110 LYS A CA 1
ATOM 870 C C . LYS A 1 110 ? -8.322 6.994 13.658 1.00 76.88 110 LYS A C 1
ATOM 872 O O . LYS A 1 110 ? -9.344 7.674 13.621 1.00 76.88 110 LYS A O 1
ATOM 877 N N . TRP A 1 111 ? -7.749 6.499 12.558 1.00 73.12 111 TRP A N 1
ATOM 878 C CA . TRP A 1 111 ? -8.222 6.772 11.199 1.00 73.12 111 TRP A CA 1
ATOM 879 C C . TRP A 1 111 ? -9.324 5.822 10.720 1.00 73.12 111 TRP A C 1
ATOM 881 O O . TRP A 1 111 ? -10.031 6.156 9.774 1.00 73.12 111 TRP A O 1
ATOM 891 N N . PHE A 1 112 ? -9.521 4.689 11.396 1.00 69.44 112 PHE A N 1
ATOM 892 C CA . PHE A 1 112 ? -10.554 3.707 11.076 1.00 69.44 112 PHE A CA 1
ATOM 893 C C . PHE A 1 112 ? -11.581 3.673 12.225 1.00 69.44 112 PHE A C 1
ATOM 895 O O . PHE A 1 112 ? -11.340 3.070 13.269 1.00 69.44 112 PHE A O 1
ATOM 902 N N . ARG A 1 113 ? -12.708 4.392 12.085 1.00 56.16 113 ARG A N 1
ATOM 903 C CA . ARG A 1 113 ? -13.759 4.474 13.125 1.00 56.16 113 ARG A CA 1
ATOM 904 C C . ARG A 1 113 ? -14.524 3.142 13.276 1.00 56.16 113 ARG A C 1
ATOM 906 O O . ARG A 1 113 ? -14.717 2.419 12.305 1.00 56.16 113 ARG A O 1
ATOM 913 N N . ALA A 1 114 ? -14.981 2.841 14.498 1.00 52.78 114 ALA A N 1
ATOM 914 C CA . ALA A 1 114 ? -15.802 1.665 14.835 1.00 52.78 114 ALA A CA 1
ATOM 915 C C . ALA A 1 114 ? -17.277 1.826 14.355 1.00 52.78 114 ALA A C 1
ATOM 917 O O . ALA A 1 114 ? -17.695 2.970 14.163 1.00 52.78 114 ALA A O 1
ATOM 918 N N . PRO A 1 115 ? -18.066 0.740 14.139 1.00 39.56 115 PRO A N 1
ATOM 919 C CA . PRO A 1 115 ? -18.032 -0.568 14.810 1.00 39.56 115 PRO A CA 1
ATOM 920 C C . PRO A 1 115 ? -17.162 -1.602 14.095 1.00 39.56 115 PRO A C 1
ATOM 922 O O . PRO A 1 115 ? -17.238 -2.792 14.389 1.00 39.56 115 PRO A O 1
ATOM 925 N N . VAL A 1 116 ? -16.334 -1.157 13.154 1.00 48.00 116 VAL A N 1
ATOM 926 C CA . VAL A 1 116 ? -15.324 -1.977 12.511 1.00 48.00 116 VAL A CA 1
ATOM 927 C C . VAL A 1 116 ? -14.420 -2.575 13.589 1.00 48.00 116 VAL A C 1
ATOM 929 O O . VAL A 1 116 ? -13.537 -1.912 14.137 1.00 48.00 116 VAL A O 1
ATOM 932 N N . ALA A 1 117 ? -14.673 -3.835 13.934 1.00 41.34 117 ALA A N 1
ATOM 933 C CA . ALA A 1 117 ? -13.785 -4.615 14.770 1.00 41.34 117 ALA A CA 1
ATOM 934 C C . ALA A 1 117 ? -12.485 -4.777 13.986 1.00 41.34 117 ALA A C 1
ATOM 936 O O . ALA A 1 117 ? -12.387 -5.649 13.126 1.00 41.34 117 ALA A O 1
ATOM 937 N N . LEU A 1 118 ? -11.522 -3.893 14.257 1.00 50.59 118 LEU A N 1
ATOM 938 C CA . LEU A 1 118 ? -10.157 -4.015 13.780 1.00 50.59 118 LEU A CA 1
ATOM 939 C C . LEU A 1 118 ? -9.620 -5.330 14.358 1.00 50.59 118 LEU A C 1
ATOM 941 O O . LEU A 1 118 ? -9.190 -5.372 15.513 1.00 50.59 118 LEU A O 1
ATOM 945 N N . HIS A 1 119 ? -9.706 -6.428 13.605 1.00 47.53 119 HIS A N 1
ATOM 946 C CA . HIS A 1 119 ? -8.950 -7.611 13.983 1.00 47.53 119 HIS A CA 1
ATOM 947 C C . HIS A 1 119 ? -7.503 -7.279 13.649 1.00 47.53 119 HIS A C 1
ATOM 949 O O . HIS A 1 119 ? -7.168 -6.940 12.516 1.00 47.53 119 HIS A O 1
ATOM 955 N N . LEU A 1 120 ? -6.690 -7.244 14.692 1.00 52.31 120 LEU A N 1
ATOM 956 C CA . LEU A 1 120 ? -5.289 -6.890 14.628 1.00 52.31 120 LEU A CA 1
ATOM 957 C C . LEU A 1 120 ? -4.519 -8.135 14.994 1.00 52.31 120 LEU A C 1
ATOM 959 O O . LEU A 1 120 ? -4.359 -8.460 16.168 1.00 52.31 120 LEU A O 1
ATOM 963 N N . GLU A 1 121 ? -4.092 -8.863 13.974 1.00 48.84 121 GLU A N 1
ATOM 964 C CA . GLU A 1 121 ? -3.280 -10.047 14.187 1.00 48.84 121 GLU A CA 1
ATOM 965 C C . GLU A 1 121 ? -1.821 -9.604 14.311 1.00 48.84 121 GLU A C 1
ATOM 967 O O . GLU A 1 121 ? -1.175 -9.243 13.322 1.00 48.84 121 GLU A O 1
ATOM 972 N N . LYS A 1 122 ? -1.312 -9.587 15.547 1.00 50.03 122 LYS A N 1
ATOM 973 C CA . LYS A 1 122 ? 0.109 -9.369 15.817 1.00 50.03 122 LYS A CA 1
ATOM 974 C C . LYS A 1 122 ? 0.856 -10.676 15.558 1.00 50.03 122 LYS A C 1
ATOM 976 O O . LYS A 1 122 ? 1.036 -11.485 16.460 1.00 50.03 122 LYS A O 1
ATOM 981 N N . ALA A 1 123 ? 1.305 -10.870 14.323 1.00 47.91 123 ALA A N 1
ATOM 982 C CA . ALA A 1 123 ? 2.203 -11.961 13.950 1.00 47.91 123 ALA A CA 1
ATOM 983 C C . ALA A 1 123 ? 3.645 -11.429 13.848 1.00 47.91 123 ALA A C 1
ATOM 985 O O . ALA A 1 123 ? 4.173 -11.218 12.758 1.00 47.91 123 ALA A O 1
ATOM 986 N N . GLY A 1 124 ? 4.274 -11.125 14.989 1.00 53.00 124 GLY A N 1
ATOM 987 C CA . GLY A 1 124 ? 5.628 -10.551 15.019 1.00 53.00 124 GLY A CA 1
ATOM 988 C C . GLY A 1 124 ? 5.671 -9.100 14.496 1.00 53.00 124 GLY A C 1
ATOM 989 O O . GLY A 1 124 ? 4.942 -8.263 15.031 1.00 53.00 124 GLY A O 1
ATOM 990 N N . PRO A 1 125 ? 6.494 -8.756 13.480 1.00 50.47 125 PRO A N 1
ATOM 991 C CA . PRO A 1 125 ? 6.585 -7.416 12.895 1.00 50.47 125 PRO A CA 1
ATOM 992 C C . PRO A 1 125 ? 5.495 -7.197 11.833 1.00 50.47 125 PRO A C 1
ATOM 994 O O . PRO A 1 125 ? 5.764 -6.678 10.750 1.00 50.47 125 PRO A O 1
ATOM 997 N N . LEU A 1 126 ? 4.265 -7.625 12.103 1.00 53.34 126 LEU A N 1
ATOM 998 C CA . LEU A 1 126 ? 3.141 -7.497 11.183 1.00 53.34 126 LEU A CA 1
ATOM 999 C C . LEU A 1 126 ? 1.957 -6.859 11.894 1.00 53.34 126 LEU A C 1
ATOM 1001 O O . LEU A 1 126 ? 1.560 -7.296 12.971 1.00 53.34 126 LEU A O 1
ATOM 1005 N N . ILE 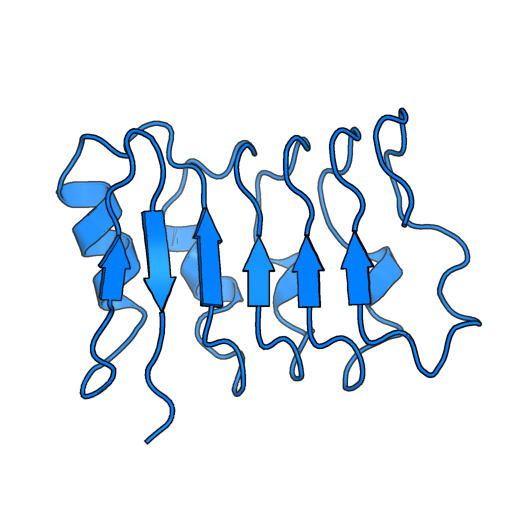A 1 127 ? 1.379 -5.848 11.250 1.00 59.50 127 ILE A N 1
ATOM 1006 C CA . ILE A 1 127 ? 0.066 -5.317 11.600 1.00 59.50 127 ILE A CA 1
ATOM 1007 C C . ILE A 1 127 ? -0.850 -5.672 10.436 1.00 59.50 127 ILE A C 1
ATOM 1009 O O . ILE A 1 127 ? -0.726 -5.104 9.350 1.00 59.50 127 ILE A O 1
ATOM 1013 N N . ARG A 1 128 ? -1.739 -6.642 10.659 1.00 65.56 128 ARG A N 1
ATOM 1014 C CA . ARG A 1 128 ? -2.865 -6.921 9.763 1.00 65.56 128 ARG A CA 1
ATOM 1015 C C . ARG A 1 128 ? -4.084 -6.198 10.292 1.00 65.56 128 ARG A C 1
ATOM 1017 O O . ARG A 1 128 ? -4.438 -6.397 11.444 1.00 65.56 128 ARG A O 1
ATOM 1024 N N . ILE A 1 129 ? -4.700 -5.374 9.466 1.00 64.62 129 ILE A N 1
ATOM 1025 C CA . ILE A 1 129 ? -5.918 -4.634 9.770 1.00 64.62 129 ILE A CA 1
ATOM 1026 C C . ILE A 1 129 ? -7.026 -5.321 8.990 1.00 64.62 129 ILE A C 1
ATOM 1028 O O . ILE A 1 129 ? -6.973 -5.330 7.763 1.00 64.62 129 ILE A O 1
ATOM 1032 N N . TYR A 1 130 ? -7.999 -5.897 9.690 1.00 60.56 130 TYR A N 1
ATOM 1033 C CA . TYR A 1 130 ? -9.231 -6.385 9.077 1.00 60.56 130 TYR A CA 1
ATOM 1034 C C . TYR A 1 130 ? -10.389 -5.483 9.489 1.00 60.56 130 TYR A C 1
ATOM 1036 O O . TYR A 1 130 ? -10.613 -5.270 10.680 1.00 60.56 130 TYR A O 1
ATOM 1044 N N . GLN A 1 131 ? -11.135 -4.979 8.517 1.00 57.34 131 GLN A N 1
ATOM 1045 C CA . GLN A 1 131 ? -12.413 -4.339 8.714 1.00 57.34 131 GLN A CA 1
ATOM 1046 C C . GLN A 1 131 ? -13.494 -5.394 8.508 1.00 57.34 131 GLN A C 1
ATOM 1048 O O . GLN A 1 131 ? -13.538 -6.059 7.476 1.00 57.34 131 GLN A O 1
ATOM 1053 N N . ARG A 1 132 ? -14.378 -5.574 9.488 1.00 49.06 132 ARG A N 1
ATOM 1054 C CA . ARG A 1 132 ? -15.613 -6.313 9.229 1.00 49.06 132 ARG A CA 1
ATOM 1055 C C . ARG A 1 132 ? -16.523 -5.408 8.410 1.00 49.06 132 ARG A C 1
ATOM 1057 O O . ARG A 1 132 ? -16.924 -4.358 8.906 1.00 49.06 132 ARG A O 1
ATOM 1064 N N . GLN A 1 133 ? -16.817 -5.808 7.179 1.00 49.47 133 GLN A N 1
ATOM 1065 C CA . GLN A 1 133 ? -17.997 -5.306 6.489 1.00 49.47 133 GLN A CA 1
ATOM 1066 C C . GLN A 1 133 ? -19.203 -5.897 7.231 1.00 49.47 133 GLN A C 1
ATOM 1068 O O . GLN A 1 133 ? -19.331 -7.119 7.316 1.00 49.47 133 GLN A O 1
ATOM 1073 N N . CYS A 1 134 ? -19.971 -5.035 7.895 1.00 44.50 134 CYS A N 1
ATOM 1074 C CA . CYS A 1 134 ? -21.298 -5.385 8.393 1.00 44.50 134 CYS A CA 1
ATOM 1075 C C . CYS A 1 134 ? -22.260 -5.541 7.218 1.00 44.50 134 CYS A C 1
ATOM 1077 O O . CYS A 1 134 ? -22.150 -4.721 6.278 1.00 44.50 134 CYS A O 1
#